Protein AF-H5YDW1-F1 (afdb_monomer_lite)

Foldseek 3Di:
DCVVVVVVLVVVVVLLVVHKWFADPVGFIGRVPRTDGVVSVVVNVVVVQWDDDPGIIHGDPPPPPPPDDDPPPPDDDPPPDDDD

Secondary structure (DSSP, 8-state):
--HHHHHHHHHHHHHHHH--EEE-TTSSEEETTEEE-HHHHHHHHHTTSEEEETTEEEE------S------------------

Structure (mmCIF, N/CA/C/O backbone):
data_AF-H5YDW1-F1
#
_entry.id   AF-H5YDW1-F1
#
loop_
_atom_site.group_PDB
_atom_site.id
_atom_site.type_symbol
_atom_site.label_atom_id
_atom_site.label_alt_id
_atom_site.label_comp_id
_atom_site.label_asym_id
_atom_site.label_entity_id
_atom_site.label_seq_id
_atom_site.pdbx_PDB_ins_code
_atom_site.Cartn_x
_atom_site.Cartn_y
_atom_site.Cartn_z
_atom_site.occupancy
_atom_site.B_iso_or_equiv
_atom_site.auth_seq_id
_atom_site.auth_comp_id
_atom_site.auth_asym_id
_atom_site.auth_atom_id
_atom_site.pdbx_PDB_model_num
ATOM 1 N N . MET A 1 1 ? 9.036 12.124 -22.063 1.00 44.03 1 MET A N 1
ATOM 2 C CA . MET A 1 1 ? 8.284 10.885 -21.758 1.00 44.03 1 MET A CA 1
ATOM 3 C C . MET A 1 1 ? 8.242 10.652 -20.246 1.00 44.03 1 MET A C 1
ATOM 5 O O . MET A 1 1 ? 9.167 10.057 -19.708 1.00 44.03 1 MET A O 1
ATOM 9 N N . THR A 1 2 ? 7.206 11.118 -19.542 1.00 51.31 2 THR A N 1
ATOM 10 C CA . THR A 1 2 ? 7.100 10.939 -18.070 1.00 51.31 2 THR A CA 1
ATOM 11 C C . THR A 1 2 ? 5.680 10.624 -17.585 1.00 51.31 2 THR A C 1
ATOM 13 O O . THR A 1 2 ? 5.459 10.453 -16.390 1.00 51.31 2 THR A O 1
ATOM 16 N N . ASP A 1 3 ? 4.724 10.476 -18.503 1.00 57.62 3 ASP A N 1
ATOM 17 C CA . ASP A 1 3 ? 3.296 10.417 -18.173 1.00 57.62 3 ASP A CA 1
ATOM 18 C C . ASP A 1 3 ? 2.853 9.056 -17.598 1.00 57.62 3 ASP A C 1
ATOM 20 O O . ASP A 1 3 ? 2.052 8.968 -16.668 1.00 57.62 3 ASP A O 1
ATOM 24 N N . GLN A 1 4 ? 3.486 7.969 -18.052 1.00 56.69 4 GLN A N 1
ATOM 25 C CA . GLN A 1 4 ? 3.144 6.606 -17.631 1.00 56.69 4 GLN A CA 1
ATOM 26 C C . GLN A 1 4 ? 3.418 6.342 -16.139 1.00 56.69 4 GLN A C 1
ATOM 28 O O . GLN A 1 4 ? 2.747 5.514 -15.520 1.00 56.69 4 GLN A O 1
ATOM 33 N N . LYS A 1 5 ? 4.383 7.051 -15.533 1.00 60.44 5 LYS A N 1
ATOM 34 C CA . LYS A 1 5 ? 4.671 6.922 -14.094 1.00 60.44 5 LYS A CA 1
ATOM 35 C C . LYS A 1 5 ? 3.556 7.546 -13.246 1.00 60.44 5 LYS A C 1
ATOM 37 O O . LYS A 1 5 ? 3.125 6.919 -12.283 1.00 60.44 5 LYS A O 1
ATOM 42 N N . ASN A 1 6 ? 3.037 8.704 -13.660 1.00 66.00 6 ASN A N 1
ATOM 43 C CA . ASN A 1 6 ? 1.998 9.430 -12.923 1.00 66.00 6 ASN A CA 1
ATOM 44 C C . ASN A 1 6 ? 0.627 8.731 -13.012 1.00 66.00 6 ASN A C 1
ATOM 46 O O . ASN A 1 6 ? -0.118 8.684 -12.033 1.00 66.00 6 ASN A O 1
ATOM 50 N N . TYR A 1 7 ? 0.307 8.125 -14.162 1.00 68.94 7 TYR A N 1
ATOM 51 C CA . TYR A 1 7 ? -0.951 7.391 -14.341 1.00 68.94 7 TYR A CA 1
ATOM 52 C C . TYR A 1 7 ? -1.082 6.205 -13.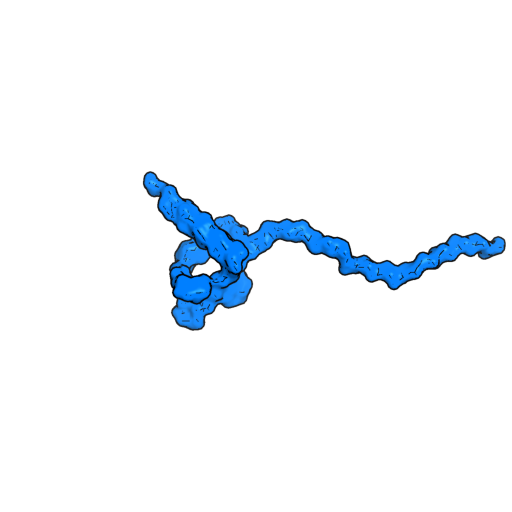374 1.00 68.94 7 TYR A C 1
ATOM 54 O O . TYR A 1 7 ? -2.121 6.020 -12.734 1.00 68.94 7 TYR A O 1
ATOM 62 N N . ASN A 1 8 ? -0.003 5.432 -13.225 1.00 77.00 8 ASN A N 1
ATOM 63 C CA . ASN A 1 8 ? 0.015 4.266 -12.346 1.00 77.00 8 ASN A CA 1
ATOM 64 C C . ASN A 1 8 ? -0.195 4.664 -10.880 1.00 77.00 8 ASN A C 1
ATOM 66 O O . ASN A 1 8 ? -0.993 4.039 -10.187 1.00 77.00 8 ASN A O 1
ATOM 70 N N . GLU A 1 9 ? 0.447 5.736 -10.417 1.00 77.50 9 GLU A N 1
ATOM 71 C CA . GLU A 1 9 ? 0.299 6.230 -9.041 1.00 77.50 9 GLU A CA 1
ATOM 72 C C . GLU A 1 9 ? -1.149 6.621 -8.725 1.00 77.50 9 GLU A C 1
ATOM 74 O O . GLU A 1 9 ? -1.715 6.152 -7.736 1.00 77.50 9 GLU A O 1
ATOM 79 N N . ARG A 1 10 ? -1.798 7.391 -9.609 1.00 81.38 10 ARG A N 1
ATOM 80 C CA . ARG A 1 10 ? -3.215 7.766 -9.450 1.00 81.38 10 ARG A CA 1
ATOM 81 C C . ARG A 1 10 ? -4.136 6.550 -9.423 1.00 81.38 10 ARG A C 1
ATOM 83 O O . ARG A 1 10 ? -5.127 6.547 -8.693 1.00 81.38 10 ARG A O 1
ATOM 90 N N . TYR A 1 11 ? -3.823 5.524 -10.210 1.00 84.81 11 TYR A N 1
ATOM 91 C CA . TYR A 1 11 ? -4.571 4.272 -10.214 1.00 84.81 11 TYR A CA 1
ATOM 92 C C . TYR A 1 11 ? -4.450 3.528 -8.872 1.00 84.81 11 TYR A C 1
ATOM 94 O O . TYR A 1 11 ? -5.465 3.115 -8.310 1.00 84.81 11 TYR A O 1
ATOM 102 N N . PHE A 1 12 ? -3.244 3.408 -8.304 1.00 83.38 12 PHE A N 1
ATOM 103 C CA . PHE A 1 12 ? -3.052 2.750 -7.004 1.00 83.38 12 PHE A CA 1
ATOM 104 C C . PHE A 1 12 ? -3.635 3.548 -5.832 1.00 83.38 12 PHE A C 1
ATOM 106 O O . PHE A 1 12 ? -4.186 2.947 -4.911 1.00 83.38 12 PHE A O 1
ATOM 113 N N . LEU A 1 13 ? -3.593 4.882 -5.886 1.00 83.88 13 LEU A N 1
ATOM 114 C CA . LEU A 1 13 ? -4.275 5.727 -4.903 1.00 83.88 13 LEU A CA 1
ATOM 115 C C . LEU A 1 13 ? -5.791 5.497 -4.919 1.00 83.88 13 LEU A C 1
ATOM 117 O O . LEU A 1 13 ? -6.389 5.370 -3.855 1.00 83.88 13 LEU A O 1
ATOM 121 N N . ARG A 1 14 ? -6.417 5.359 -6.099 1.00 85.00 14 ARG A N 1
ATOM 122 C CA . ARG A 1 14 ? -7.842 4.988 -6.185 1.00 85.00 14 ARG A CA 1
ATOM 123 C C . ARG A 1 14 ? -8.115 3.606 -5.599 1.00 85.00 14 ARG A C 1
ATOM 125 O O . ARG A 1 14 ? -9.100 3.446 -4.891 1.00 85.00 14 ARG A O 1
ATOM 132 N N . LEU A 1 15 ? -7.246 2.619 -5.831 1.00 86.12 15 LEU A N 1
ATOM 133 C CA . LEU A 1 15 ? -7.409 1.301 -5.202 1.00 86.12 15 LEU A CA 1
ATOM 134 C C . LEU A 1 15 ? -7.381 1.395 -3.673 1.00 86.12 15 LEU A C 1
ATOM 136 O O . LEU A 1 15 ? -8.206 0.765 -3.019 1.00 86.12 15 LEU A O 1
ATOM 140 N N . LEU A 1 16 ? -6.499 2.227 -3.113 1.00 83.81 16 LEU A N 1
ATOM 141 C CA . LEU A 1 16 ? -6.451 2.452 -1.669 1.00 83.81 16 LEU A CA 1
ATOM 142 C C . LEU A 1 16 ? -7.694 3.157 -1.112 1.00 83.81 16 LEU A C 1
ATOM 144 O O . LEU A 1 16 ? -8.019 2.952 0.056 1.00 83.81 16 LEU A O 1
ATOM 148 N N . GLN A 1 17 ? -8.403 3.955 -1.922 1.00 83.88 17 GLN A N 1
ATOM 149 C CA . GLN A 1 17 ? -9.706 4.516 -1.533 1.00 83.88 17 GLN A CA 1
ATOM 150 C C . GLN A 1 17 ? -10.773 3.422 -1.406 1.00 83.88 17 GLN A C 1
ATOM 152 O O . GLN A 1 17 ? -11.660 3.531 -0.566 1.00 83.88 17 GLN A O 1
ATOM 157 N N . HIS A 1 18 ? -10.681 2.360 -2.213 1.00 84.88 18 HIS A N 1
ATOM 158 C CA . HIS A 1 18 ? -11.590 1.215 -2.139 1.00 84.88 18 HIS A CA 1
ATOM 159 C C . HIS A 1 18 ? -11.214 0.218 -1.035 1.00 84.88 18 HIS A C 1
ATOM 161 O O . HIS A 1 18 ? -12.087 -0.476 -0.518 1.00 84.88 18 HIS A O 1
ATOM 167 N N . GLY A 1 19 ? -9.938 0.129 -0.655 1.00 83.56 19 GLY A N 1
ATOM 168 C CA . GLY A 1 19 ? -9.527 -0.673 0.492 1.00 83.56 19 GLY A CA 1
ATOM 169 C C . GLY A 1 19 ? -8.012 -0.758 0.702 1.00 83.56 19 GLY A C 1
ATOM 170 O O . GLY A 1 19 ? -7.226 -0.377 -0.161 1.00 83.56 19 GLY A O 1
ATOM 171 N N . PRO A 1 20 ? -7.570 -1.307 1.843 1.00 86.00 20 PRO A N 1
ATOM 172 C CA . PRO A 1 20 ? -6.155 -1.376 2.191 1.00 86.00 20 PRO A CA 1
ATOM 173 C C . PRO A 1 20 ? -5.394 -2.429 1.375 1.00 86.00 20 PRO A C 1
ATOM 175 O O . PRO A 1 20 ? -5.922 -3.507 1.081 1.00 86.00 20 PRO A O 1
ATOM 178 N N . PHE A 1 21 ? -4.115 -2.178 1.078 1.00 90.38 21 PHE A N 1
ATOM 179 C CA . PHE A 1 21 ? -3.241 -3.235 0.552 1.00 90.38 21 PHE A CA 1
ATOM 180 C C . PHE A 1 21 ? -2.771 -4.118 1.698 1.00 90.38 21 PHE A C 1
ATOM 182 O O . PHE A 1 21 ? -2.517 -3.639 2.796 1.00 90.38 21 PHE A O 1
ATOM 189 N N . GLN A 1 22 ? -2.633 -5.411 1.444 1.00 90.00 22 GLN A N 1
ATOM 190 C CA . GLN A 1 22 ? -2.173 -6.389 2.419 1.00 90.00 22 GLN A CA 1
ATOM 191 C C . GLN A 1 22 ? -0.765 -6.853 2.073 1.00 90.00 22 GLN A C 1
ATOM 193 O O . GLN A 1 22 ? -0.465 -7.174 0.919 1.00 90.00 22 GLN A O 1
ATOM 198 N N . ARG A 1 23 ? 0.085 -6.949 3.090 1.00 88.81 23 ARG A N 1
ATOM 199 C CA . ARG A 1 23 ? 1.408 -7.550 2.976 1.00 88.81 23 ARG A CA 1
ATOM 200 C C . ARG A 1 23 ? 1.278 -9.071 2.937 1.00 88.81 23 ARG A C 1
ATOM 202 O O . ARG A 1 23 ? 0.514 -9.662 3.701 1.00 88.81 23 ARG A O 1
ATOM 209 N N . ARG A 1 24 ? 1.996 -9.724 2.022 1.00 86.31 24 ARG A N 1
ATOM 210 C CA . ARG A 1 24 ? 2.035 -11.190 1.942 1.00 86.31 24 ARG A CA 1
ATOM 211 C C . ARG A 1 24 ? 3.050 -11.750 2.947 1.00 86.31 24 ARG A C 1
ATOM 213 O O . ARG A 1 24 ? 4.097 -11.137 3.148 1.00 86.31 24 ARG A O 1
ATOM 220 N N . PRO A 1 25 ? 2.817 -12.958 3.489 1.00 78.75 25 PRO A N 1
ATOM 221 C CA . PRO A 1 25 ? 3.749 -13.601 4.420 1.00 78.75 25 PRO A CA 1
ATOM 222 C C . PRO A 1 25 ? 5.110 -13.951 3.791 1.00 78.75 25 PRO A C 1
ATOM 224 O O . PRO A 1 25 ? 6.102 -14.027 4.500 1.00 78.75 25 PRO A O 1
ATOM 227 N N . ARG A 1 26 ? 5.185 -14.121 2.462 1.00 80.06 26 ARG A N 1
ATOM 228 C CA . ARG A 1 26 ? 6.440 -14.360 1.715 1.00 80.06 26 ARG A CA 1
ATOM 229 C C . ARG A 1 26 ? 7.069 -13.081 1.139 1.00 80.06 26 ARG A C 1
ATOM 231 O O . ARG A 1 26 ? 7.902 -13.161 0.244 1.00 80.06 26 ARG A O 1
ATOM 238 N N . GLY A 1 27 ? 6.638 -11.913 1.614 1.00 79.75 27 GLY A N 1
ATOM 239 C CA . GLY A 1 27 ? 7.045 -10.623 1.064 1.00 79.75 27 GLY A CA 1
ATOM 240 C C . GLY A 1 27 ? 6.206 -10.177 -0.137 1.00 79.75 27 GLY A C 1
ATOM 241 O O . GLY A 1 27 ? 5.500 -10.963 -0.779 1.00 79.75 27 GLY A O 1
ATOM 242 N N . GLY A 1 28 ? 6.265 -8.874 -0.410 1.00 85.88 28 GLY A N 1
ATOM 243 C CA . GLY A 1 28 ? 5.452 -8.204 -1.423 1.00 85.88 28 GLY A CA 1
ATOM 244 C C . GLY A 1 28 ? 4.048 -7.825 -0.945 1.00 85.88 28 GLY A C 1
ATOM 245 O O . GLY A 1 28 ? 3.587 -8.224 0.131 1.00 85.88 28 GLY A O 1
ATOM 246 N N . TRP A 1 29 ? 3.362 -7.045 -1.776 1.00 89.69 29 TRP A N 1
ATOM 247 C CA . TRP A 1 29 ? 2.062 -6.460 -1.467 1.00 89.69 29 TRP A CA 1
ATOM 248 C C . TRP A 1 29 ? 0.978 -7.025 -2.378 1.00 89.69 29 TRP A C 1
ATOM 250 O O . TRP A 1 29 ? 1.247 -7.522 -3.473 1.00 89.69 29 TRP A O 1
ATOM 260 N N . ARG A 1 30 ? -0.272 -6.984 -1.925 1.00 89.69 30 ARG A N 1
ATOM 261 C CA . ARG A 1 30 ? -1.428 -7.320 -2.756 1.00 89.69 30 ARG A CA 1
ATOM 262 C C . ARG A 1 30 ? -2.647 -6.490 -2.402 1.00 89.69 30 ARG A C 1
ATOM 264 O O . ARG A 1 30 ? -2.831 -6.105 -1.251 1.00 89.69 30 ARG A O 1
ATOM 271 N N . PHE A 1 31 ? -3.518 -6.303 -3.378 1.00 87.00 31 PHE A N 1
ATOM 272 C CA . PHE A 1 31 ? -4.858 -5.771 -3.187 1.00 87.00 31 PHE A CA 1
ATOM 273 C C . PHE A 1 31 ? -5.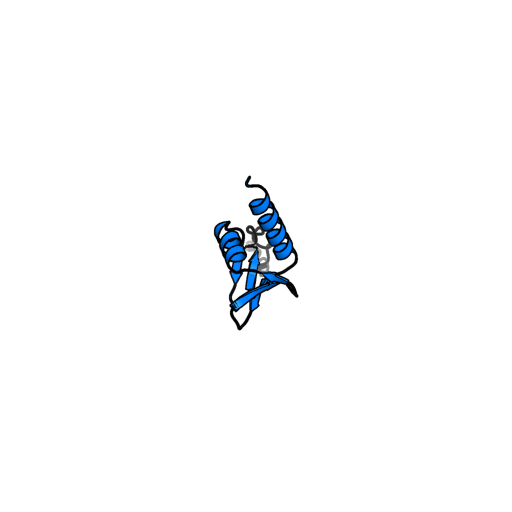870 -6.783 -3.718 1.00 87.00 31 PHE A C 1
ATOM 275 O O . PHE A 1 31 ? -5.955 -7.011 -4.926 1.00 87.00 31 PHE A O 1
ATOM 282 N N . GLY A 1 32 ? -6.579 -7.454 -2.807 1.00 83.69 32 GLY A N 1
ATOM 283 C CA . GLY A 1 32 ? -7.409 -8.609 -3.149 1.00 83.69 32 GLY A CA 1
ATOM 284 C C . GLY A 1 32 ? -6.584 -9.695 -3.848 1.00 83.69 32 GLY A C 1
ATOM 285 O O . GLY A 1 32 ? -5.676 -10.280 -3.255 1.00 83.69 32 GLY A O 1
ATOM 286 N N . VAL A 1 33 ? -6.882 -9.927 -5.127 1.00 83.25 33 VAL A N 1
ATOM 287 C CA . VAL A 1 33 ? -6.186 -10.899 -5.991 1.00 83.25 33 VAL A CA 1
ATOM 288 C C . VAL A 1 33 ? -4.973 -10.317 -6.727 1.00 83.25 33 VAL A C 1
ATOM 290 O O . VAL A 1 33 ? -4.172 -11.068 -7.279 1.00 83.25 33 VAL A O 1
ATOM 293 N N . LYS A 1 34 ? -4.811 -8.989 -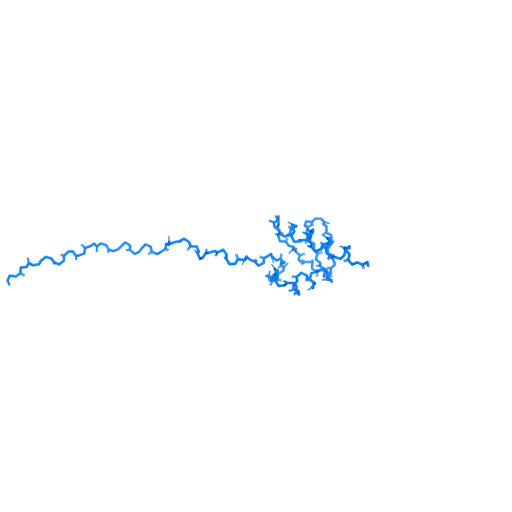6.749 1.00 84.31 34 LYS A N 1
ATOM 294 C CA . LYS A 1 34 ? -3.785 -8.316 -7.553 1.00 84.31 34 LYS A CA 1
ATOM 295 C C . LYS A 1 34 ? -2.479 -8.190 -6.777 1.00 84.31 34 LYS A C 1
ATOM 297 O O . LYS A 1 34 ? -2.474 -7.655 -5.671 1.00 84.31 34 LYS A O 1
ATOM 302 N N . VAL A 1 35 ? -1.374 -8.647 -7.362 1.00 86.88 35 VAL A N 1
ATOM 303 C CA . VAL A 1 35 ? -0.028 -8.496 -6.786 1.00 86.88 35 VAL A CA 1
ATOM 304 C C . VAL A 1 35 ? 0.498 -7.090 -7.070 1.00 86.88 35 VAL A C 1
ATOM 306 O O . VAL A 1 35 ? 0.366 -6.583 -8.182 1.00 86.88 35 VAL A O 1
ATOM 309 N N . ILE A 1 36 ? 1.080 -6.466 -6.050 1.00 85.81 36 ILE A N 1
ATOM 310 C CA . ILE A 1 36 ? 1.655 -5.125 -6.096 1.00 85.81 36 ILE A CA 1
ATOM 311 C C . ILE A 1 36 ? 3.134 -5.225 -5.728 1.00 85.81 36 ILE A C 1
ATOM 313 O O . ILE A 1 36 ? 3.510 -5.808 -4.707 1.00 85.81 36 ILE A O 1
ATOM 317 N N . SER A 1 37 ? 3.970 -4.658 -6.592 1.00 85.06 37 SER A N 1
ATOM 318 C CA . SER A 1 37 ? 5.413 -4.606 -6.392 1.00 85.06 37 SER A CA 1
ATOM 319 C C . SER A 1 37 ? 5.777 -3.640 -5.272 1.00 85.06 37 SER A C 1
ATOM 321 O O . SER A 1 37 ? 5.156 -2.590 -5.119 1.00 85.06 37 SER A O 1
ATOM 323 N N . ASP A 1 38 ? 6.835 -3.964 -4.537 1.00 85.44 38 ASP A N 1
ATOM 324 C CA . ASP A 1 38 ? 7.297 -3.152 -3.411 1.00 85.44 38 ASP A CA 1
ATOM 325 C C . ASP A 1 38 ? 7.681 -1.723 -3.830 1.00 85.44 38 ASP A C 1
ATOM 327 O O . ASP A 1 38 ? 7.222 -0.762 -3.225 1.00 85.44 38 ASP A O 1
ATOM 331 N N . GLY A 1 39 ? 8.337 -1.558 -4.983 1.00 85.19 39 GLY A N 1
ATOM 332 C CA . GLY A 1 39 ? 8.673 -0.230 -5.511 1.00 85.19 39 GLY A CA 1
ATOM 333 C C . GLY A 1 39 ? 7.468 0.659 -5.864 1.00 85.19 39 GLY A C 1
ATOM 334 O O . GLY A 1 39 ? 7.621 1.870 -5.996 1.00 85.19 39 GLY A O 1
ATOM 335 N N . VAL A 1 40 ? 6.259 0.098 -6.024 1.00 83.62 40 VAL A N 1
ATOM 336 C CA . VAL A 1 40 ? 5.031 0.912 -6.127 1.00 83.62 40 VAL A CA 1
ATOM 337 C C . VAL A 1 40 ? 4.657 1.452 -4.752 1.00 83.62 40 VAL A C 1
ATOM 339 O O . VAL A 1 40 ? 4.299 2.619 -4.626 1.00 83.62 40 VAL A O 1
ATOM 342 N N . VAL A 1 41 ? 4.765 0.614 -3.723 1.00 84.62 41 VAL A N 1
ATOM 343 C CA . VAL A 1 41 ? 4.479 0.993 -2.341 1.00 84.62 41 VAL A CA 1
ATOM 344 C C . VAL A 1 41 ? 5.472 2.040 -1.850 1.00 84.62 41 VAL A C 1
ATOM 346 O O . VAL A 1 41 ? 5.035 3.066 -1.342 1.00 84.62 41 VAL A O 1
ATOM 349 N N . GLU A 1 42 ? 6.769 1.870 -2.103 1.00 86.25 42 GLU A N 1
ATOM 350 C CA . GLU A 1 42 ? 7.782 2.877 -1.764 1.00 86.25 42 GLU A CA 1
ATOM 351 C C . GLU A 1 42 ? 7.471 4.251 -2.369 1.00 86.25 42 GLU A C 1
ATOM 353 O O . GLU A 1 42 ? 7.595 5.263 -1.687 1.00 86.25 42 GLU A O 1
ATOM 358 N N . ARG A 1 43 ? 6.991 4.310 -3.620 1.00 84.38 43 ARG A N 1
ATOM 359 C CA . ARG A 1 43 ? 6.590 5.583 -4.247 1.00 84.38 43 ARG A CA 1
ATOM 360 C C . ARG A 1 43 ? 5.349 6.189 -3.612 1.00 84.38 43 ARG A C 1
ATOM 362 O O . ARG A 1 43 ? 5.292 7.400 -3.429 1.00 84.38 43 ARG A O 1
ATOM 369 N N . LEU A 1 44 ? 4.362 5.366 -3.265 1.00 84.50 44 LEU A N 1
ATOM 370 C CA . LEU A 1 44 ? 3.159 5.833 -2.575 1.00 84.50 44 LEU A CA 1
ATOM 371 C C . LEU A 1 44 ? 3.482 6.365 -1.172 1.00 84.50 44 LEU A C 1
ATOM 373 O O . LEU A 1 44 ? 2.864 7.343 -0.740 1.00 84.50 44 LEU A O 1
ATOM 377 N N . LEU A 1 45 ? 4.450 5.756 -0.476 1.00 84.81 45 LEU A N 1
ATOM 378 C CA . LEU A 1 45 ? 4.976 6.277 0.788 1.00 84.81 45 LEU A CA 1
ATOM 379 C C . LEU A 1 45 ? 5.769 7.565 0.573 1.00 84.81 45 LEU A C 1
ATOM 381 O O . LEU A 1 45 ? 5.554 8.528 1.303 1.00 84.81 45 LEU A O 1
ATOM 385 N N . ALA A 1 46 ? 6.644 7.609 -0.435 1.00 84.94 46 ALA A N 1
ATOM 386 C CA . ALA A 1 46 ? 7.421 8.801 -0.772 1.00 84.94 46 ALA A CA 1
ATOM 387 C C . ALA A 1 46 ? 6.517 9.988 -1.143 1.00 84.94 46 ALA A C 1
ATOM 389 O O . ALA A 1 46 ? 6.844 11.132 -0.843 1.00 84.94 46 ALA A O 1
ATOM 390 N N . GLY A 1 47 ? 5.348 9.716 -1.733 1.00 78.81 47 GLY A N 1
ATOM 391 C CA . GLY A 1 47 ? 4.311 10.714 -1.986 1.00 78.81 47 GLY A CA 1
ATOM 392 C C . GLY A 1 47 ? 3.600 11.228 -0.726 1.00 78.81 47 GLY A C 1
ATOM 393 O O . GLY A 1 47 ? 2.831 12.175 -0.817 1.00 78.81 47 GLY A O 1
ATOM 394 N N . GLY A 1 48 ? 3.805 10.622 0.448 1.00 81.38 48 GLY A N 1
ATOM 395 C CA . GLY A 1 48 ? 3.265 11.093 1.731 1.00 81.38 48 GLY A CA 1
ATOM 396 C C . GLY A 1 48 ? 1.750 10.924 1.918 1.00 81.38 48 GLY A C 1
ATOM 397 O O . GLY A 1 48 ? 1.207 11.295 2.959 1.00 81.38 48 GLY A O 1
ATOM 398 N N . HIS A 1 49 ? 1.055 10.350 0.935 1.00 77.06 49 HIS A N 1
ATOM 399 C CA . HIS A 1 49 ? -0.394 10.127 0.976 1.00 77.06 49 HIS A CA 1
ATOM 400 C C . HIS A 1 49 ? -0.786 8.812 1.658 1.00 77.06 49 HIS A C 1
ATOM 402 O O . HIS A 1 49 ? -1.963 8.586 1.931 1.00 77.06 49 HIS A O 1
ATOM 408 N N . THR A 1 50 ? 0.173 7.922 1.906 1.00 85.19 50 THR A N 1
ATOM 409 C CA . THR A 1 50 ? -0.087 6.568 2.406 1.00 85.19 50 THR A CA 1
ATOM 410 C C . THR A 1 50 ? 0.792 6.246 3.602 1.00 85.19 50 THR A C 1
ATOM 412 O O . THR A 1 50 ? 1.897 6.768 3.727 1.00 85.19 50 THR A O 1
ATOM 415 N N . GLU A 1 51 ? 0.293 5.386 4.483 1.00 86.00 51 GLU A N 1
ATOM 416 C CA . GLU A 1 51 ? 1.029 4.884 5.638 1.00 86.00 51 GLU A CA 1
ATOM 417 C C . GLU A 1 51 ? 0.947 3.358 5.718 1.00 86.00 51 GLU A C 1
ATOM 419 O O . GLU A 1 51 ? -0.030 2.737 5.283 1.00 86.00 51 GLU A O 1
ATOM 424 N N . ILE A 1 52 ? 1.984 2.745 6.289 1.00 87.06 52 ILE A N 1
ATOM 425 C CA . ILE A 1 52 ? 1.986 1.318 6.606 1.00 87.06 52 ILE A CA 1
ATOM 426 C C . ILE A 1 52 ? 1.505 1.151 8.048 1.00 87.06 52 ILE A C 1
ATOM 428 O O . ILE A 1 52 ? 2.218 1.476 8.993 1.00 87.06 52 ILE A O 1
ATOM 432 N N . ALA A 1 53 ? 0.311 0.589 8.210 1.00 83.44 53 ALA A N 1
ATOM 433 C CA . ALA A 1 53 ? -0.254 0.184 9.489 1.00 83.44 53 ALA A CA 1
ATOM 434 C C . ALA A 1 53 ? -0.061 -1.332 9.673 1.00 83.44 53 ALA A C 1
ATOM 436 O O . ALA A 1 53 ? -0.863 -2.153 9.214 1.00 83.44 53 ALA A O 1
ATOM 437 N N . GLY A 1 54 ? 1.043 -1.719 10.318 1.00 84.75 54 GLY A N 1
ATOM 438 C CA . GLY A 1 54 ? 1.391 -3.118 10.581 1.00 84.75 54 GLY A CA 1
ATOM 439 C C . GLY A 1 54 ? 1.602 -3.925 9.295 1.00 84.75 54 GLY A C 1
ATOM 440 O O . GLY A 1 54 ? 2.620 -3.791 8.621 1.00 84.75 54 GLY A O 1
ATOM 441 N N . SER A 1 55 ? 0.632 -4.779 8.954 1.00 85.50 55 SER A N 1
ATOM 442 C CA . SER A 1 55 ? 0.656 -5.610 7.735 1.00 85.50 55 SER A CA 1
ATOM 443 C C . SER A 1 55 ? -0.180 -5.036 6.586 1.00 85.50 55 SER A C 1
ATOM 445 O O . SER A 1 55 ? -0.428 -5.737 5.602 1.00 85.50 55 SER A O 1
ATOM 447 N N . GLN A 1 56 ? -0.658 -3.795 6.704 1.00 87.56 56 GLN A N 1
ATOM 448 C CA . GLN A 1 56 ? -1.519 -3.166 5.707 1.00 87.56 56 GLN A CA 1
ATOM 449 C C . GLN A 1 56 ? -0.996 -1.795 5.273 1.00 87.56 56 GLN A C 1
ATOM 451 O O . GLN A 1 56 ? -0.540 -1.020 6.104 1.00 87.56 56 GLN A O 1
ATOM 456 N N . LEU A 1 57 ? -1.102 -1.482 3.980 1.00 87.88 57 LEU A N 1
ATOM 457 C CA . LEU A 1 57 ? -0.912 -0.128 3.463 1.00 87.88 57 LEU A CA 1
ATOM 458 C C . LEU A 1 57 ? -2.277 0.552 3.405 1.00 87.88 57 LEU A C 1
ATOM 460 O O . LEU A 1 57 ? -3.214 0.006 2.813 1.00 87.88 57 LEU A O 1
ATOM 464 N N . ARG A 1 58 ? -2.390 1.731 4.006 1.00 85.75 58 ARG A N 1
ATOM 465 C CA . ARG A 1 58 ? -3.619 2.524 4.033 1.00 85.75 58 ARG A CA 1
ATOM 466 C C . ARG A 1 58 ? -3.354 3.913 3.480 1.00 85.75 58 ARG A C 1
ATOM 468 O O . ARG A 1 58 ? -2.237 4.419 3.563 1.00 85.75 58 ARG A O 1
ATOM 475 N N . LEU A 1 59 ? -4.385 4.535 2.913 1.00 85.69 59 LEU A N 1
ATOM 476 C CA . LEU A 1 59 ? -4.341 5.977 2.708 1.00 85.69 59 LEU A CA 1
ATOM 477 C C . LEU A 1 59 ? -4.289 6.634 4.075 1.00 85.69 59 LEU A C 1
ATOM 479 O O . LEU A 1 59 ? -5.101 6.319 4.946 1.00 85.69 59 LEU A O 1
ATOM 483 N N . LYS A 1 60 ? -3.343 7.553 4.233 1.00 81.25 60 LYS A N 1
ATOM 484 C CA . LYS A 1 60 ? -3.357 8.461 5.361 1.00 81.25 60 LYS A CA 1
ATOM 485 C C . LYS A 1 60 ? -4.654 9.256 5.229 1.00 81.25 60 LYS A C 1
ATOM 487 O O . LYS A 1 60 ? -4.836 9.912 4.197 1.00 81.25 60 LYS A O 1
ATOM 492 N N . PRO A 1 61 ? -5.581 9.187 6.197 1.00 65.94 61 PRO A N 1
ATOM 493 C CA . PRO A 1 61 ? -6.716 10.085 6.174 1.00 65.94 61 PRO A CA 1
ATOM 494 C C . PRO A 1 61 ? -6.130 11.497 6.205 1.00 65.94 61 PRO A C 1
ATOM 496 O O . PRO A 1 61 ? -5.457 11.874 7.165 1.00 65.94 61 PRO A O 1
ATOM 499 N N . LEU A 1 62 ? -6.303 12.243 5.107 1.00 59.41 62 LEU A N 1
ATOM 500 C CA . LEU A 1 62 ? -6.153 13.696 5.084 1.00 59.41 62 LEU A CA 1
ATOM 501 C C . LEU A 1 62 ? -7.024 14.169 6.222 1.00 59.41 62 LEU A C 1
ATOM 503 O O . LEU A 1 6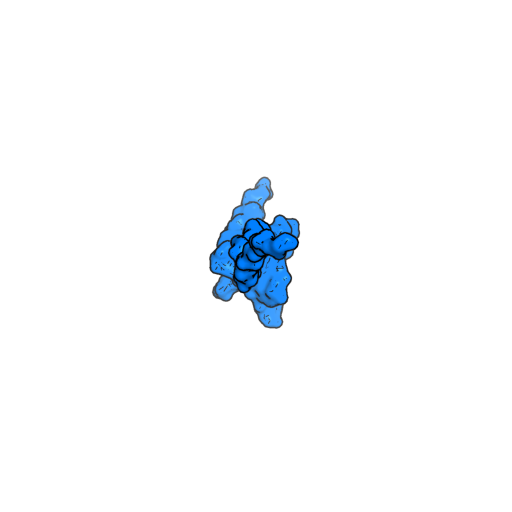2 ? -8.234 14.090 6.040 1.00 59.41 62 LEU A O 1
ATOM 507 N N . ALA A 1 63 ? -6.399 14.483 7.365 1.00 54.31 63 ALA A N 1
ATOM 508 C CA . ALA A 1 63 ? -7.022 14.707 8.660 1.00 54.31 63 ALA A CA 1
ATOM 509 C C . ALA A 1 63 ? -8.508 14.990 8.479 1.00 54.31 63 ALA A C 1
ATOM 511 O O . ALA A 1 63 ? -8.902 16.123 8.200 1.00 54.31 63 ALA A O 1
ATOM 512 N N . SER A 1 64 ? -9.321 13.926 8.505 1.00 47.62 64 SER A N 1
ATOM 513 C CA . SER A 1 64 ? -10.755 14.102 8.597 1.00 47.62 64 SER A CA 1
ATOM 514 C C . SER A 1 64 ? -10.887 14.979 9.820 1.00 47.62 64 SER A C 1
ATOM 516 O O . SER A 1 64 ? -10.366 14.588 10.872 1.00 47.62 64 SER A O 1
ATOM 518 N N . ASN A 1 65 ? -11.432 16.185 9.624 1.00 55.81 65 ASN A N 1
ATOM 519 C CA . ASN A 1 65 ? -11.740 17.136 10.683 1.00 55.81 65 ASN A CA 1
ATOM 520 C C . ASN A 1 65 ? -12.046 16.359 11.966 1.00 55.81 65 ASN A C 1
ATOM 522 O O . ASN A 1 65 ? -12.777 15.363 11.859 1.00 55.81 65 ASN A O 1
ATOM 526 N N . PRO A 1 66 ? -11.459 16.741 13.118 1.00 54.50 66 PRO A N 1
ATOM 527 C CA . PRO A 1 66 ? -11.582 15.971 14.354 1.00 54.50 66 PRO A CA 1
ATOM 528 C C . PRO A 1 66 ? -13.032 15.509 14.499 1.00 54.50 66 PRO A C 1
ATOM 530 O O . PRO A 1 66 ? -13.926 16.331 14.261 1.00 54.50 66 PRO A O 1
ATOM 533 N N . PRO A 1 67 ? -13.290 14.212 14.769 1.00 49.56 67 PRO A N 1
ATOM 534 C CA . PRO A 1 67 ? -14.651 13.728 14.836 1.00 49.56 67 PRO A CA 1
ATOM 535 C C . PRO A 1 67 ? -15.422 14.634 15.787 1.00 49.56 67 PRO A C 1
ATOM 537 O O . PRO A 1 67 ? -15.011 14.858 16.923 1.00 49.56 67 PRO A O 1
ATOM 540 N N . SER A 1 68 ? -16.473 15.222 15.217 1.00 54.38 68 SER A N 1
ATOM 541 C CA . SER A 1 68 ? -17.746 15.561 15.833 1.00 54.38 68 SER A CA 1
ATOM 542 C C . SER A 1 68 ? -17.768 15.440 17.356 1.00 54.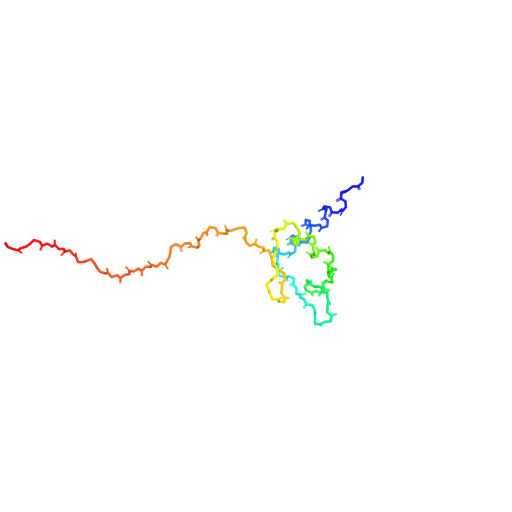38 68 SER A C 1
ATOM 544 O O . SER A 1 68 ? -17.506 14.375 17.917 1.00 54.38 68 SER A O 1
ATOM 546 N N . GLY A 1 69 ? -18.149 16.535 18.014 1.00 53.00 69 GLY A N 1
ATOM 547 C CA . GLY A 1 69 ? -18.313 16.587 19.455 1.00 53.00 69 GLY A CA 1
ATOM 548 C C . GLY A 1 69 ? -19.026 15.358 20.019 1.00 53.00 69 GLY A C 1
ATOM 549 O O . GLY A 1 69 ? -20.139 15.021 19.627 1.00 53.00 69 GLY A O 1
ATOM 550 N N . SER A 1 70 ? -18.376 14.706 20.977 1.00 48.41 70 SER A N 1
ATOM 551 C CA . SER A 1 70 ? -19.007 13.852 21.981 1.00 48.41 70 SER A CA 1
ATOM 552 C C . SER A 1 70 ? -18.027 13.600 23.119 1.00 48.41 70 SER A C 1
ATOM 554 O O . SER A 1 70 ? -17.466 12.523 23.257 1.00 48.41 70 SER A O 1
ATOM 556 N N . SER A 1 71 ? -17.893 14.608 23.976 1.00 50.25 71 SER A N 1
ATOM 557 C CA . SER A 1 71 ? -17.910 14.364 25.417 1.00 50.25 71 SER A CA 1
ATOM 5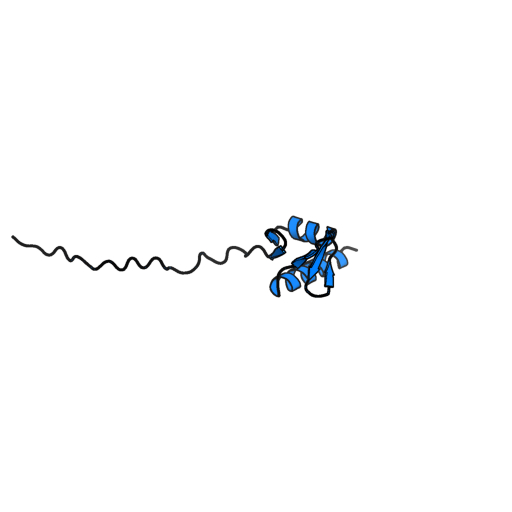58 C C . SER A 1 71 ? -19.042 15.201 25.982 1.00 50.25 71 SER A C 1
ATOM 560 O O . SER A 1 71 ? -18.881 16.342 26.406 1.00 50.25 71 SER A O 1
ATOM 562 N N . ARG A 1 72 ? -20.235 14.616 25.894 1.00 52.81 72 ARG A N 1
ATOM 563 C CA . ARG A 1 72 ? -21.420 15.021 26.632 1.00 52.81 72 ARG A CA 1
ATOM 564 C C . ARG A 1 72 ? -21.119 14.749 28.111 1.00 52.81 72 ARG A C 1
ATOM 566 O O . ARG A 1 72 ? -21.329 13.640 28.586 1.00 52.81 72 ARG A O 1
ATOM 573 N N . ALA A 1 73 ? -20.596 15.739 28.829 1.00 49.88 73 ALA A N 1
ATOM 574 C CA . ALA A 1 73 ? -20.699 15.762 30.282 1.00 49.88 73 ALA A CA 1
ATOM 575 C C . ALA A 1 73 ? -22.127 16.207 30.617 1.00 49.88 73 ALA A C 1
ATOM 577 O O . ALA A 1 73 ? -22.409 17.384 30.820 1.00 49.88 73 ALA A O 1
ATOM 578 N N . THR A 1 74 ? -23.055 15.252 30.599 1.00 55.50 74 THR A N 1
ATOM 579 C CA . THR A 1 74 ? -24.350 15.404 31.260 1.00 55.50 74 THR A CA 1
ATOM 580 C C . THR A 1 74 ? -24.099 15.355 32.766 1.00 55.50 74 THR A C 1
ATOM 582 O O . THR A 1 74 ? -24.254 14.310 33.386 1.00 55.50 74 THR A O 1
ATOM 585 N N . THR A 1 75 ? -23.716 16.486 33.354 1.00 62.16 75 THR A N 1
ATOM 586 C CA . THR A 1 75 ? -23.973 16.753 34.771 1.00 62.16 75 THR A CA 1
ATOM 587 C C . THR A 1 75 ? -24.722 18.069 34.849 1.00 62.16 75 THR A C 1
ATOM 589 O O . THR A 1 75 ? -24.150 19.141 34.707 1.00 62.16 75 THR A O 1
ATOM 592 N N . SER A 1 76 ? -26.036 17.903 34.961 1.00 45.31 76 SER A N 1
ATOM 593 C CA . SER A 1 76 ? -27.036 18.729 35.635 1.00 45.31 76 SER A CA 1
ATOM 594 C C . SER A 1 76 ? -26.696 20.193 35.989 1.00 45.31 76 SER A C 1
ATOM 596 O O . SER A 1 76 ? -25.678 20.462 36.629 1.00 45.31 76 SER A O 1
ATOM 598 N N . PRO A 1 77 ? -27.605 21.142 35.698 1.00 56.28 77 PRO A N 1
ATOM 599 C CA . PRO A 1 77 ? -27.437 22.547 36.034 1.00 56.28 77 PRO A CA 1
ATOM 600 C C . PRO A 1 77 ? -27.687 22.767 37.532 1.00 56.28 77 PRO A C 1
ATOM 602 O O . PRO A 1 77 ? -28.831 22.764 37.983 1.00 56.28 77 PRO A O 1
ATOM 605 N N . SER A 1 78 ? -26.638 23.023 38.313 1.00 52.25 78 SER A N 1
ATOM 606 C CA . SER A 1 78 ? -26.828 23.689 39.604 1.00 52.25 78 SER A CA 1
ATOM 607 C C . SER A 1 78 ? -27.021 25.177 39.349 1.00 52.25 78 SER A C 1
ATOM 609 O O . SER A 1 78 ? -26.068 25.949 39.258 1.00 52.25 78 SER A O 1
ATOM 611 N N . TYR A 1 79 ? -28.284 25.575 39.211 1.00 48.75 79 TYR A N 1
ATOM 612 C CA . TYR A 1 79 ? -28.691 26.951 39.443 1.00 48.75 79 TYR A CA 1
ATOM 613 C C . TYR A 1 79 ? -28.307 27.327 40.883 1.00 48.75 79 TYR A C 1
ATOM 615 O O . TYR A 1 79 ? -28.965 26.904 41.830 1.00 48.75 79 TYR A O 1
ATOM 623 N N . CYS A 1 80 ? -27.262 28.135 41.055 1.00 54.75 80 CYS A N 1
ATOM 624 C CA . CYS A 1 80 ? -27.005 28.839 42.309 1.00 54.75 80 CYS A CA 1
ATOM 625 C C . CYS A 1 80 ? -27.937 30.054 42.380 1.00 54.75 80 CYS A C 1
ATOM 627 O O . CYS A 1 80 ? -27.557 31.171 42.030 1.00 54.75 80 CYS A O 1
ATOM 629 N N . TRP A 1 81 ? -29.182 29.836 42.795 1.00 64.38 81 TRP A N 1
ATOM 630 C CA . TRP A 1 81 ? -30.062 30.921 43.209 1.00 64.38 81 TRP A CA 1
ATOM 631 C C . TRP A 1 81 ? -29.841 31.210 44.699 1.00 64.38 81 TRP A C 1
ATOM 633 O O . TRP A 1 81 ? -30.114 30.396 45.569 1.00 64.38 81 TRP A O 1
ATOM 643 N N . ARG A 1 82 ? -29.268 32.388 44.957 1.00 51.00 82 ARG A N 1
ATOM 644 C CA . ARG A 1 82 ? -29.739 33.401 45.916 1.00 51.00 82 ARG A CA 1
ATOM 645 C C . ARG A 1 82 ? -30.712 32.927 47.020 1.00 51.00 82 ARG A C 1
ATOM 647 O O . ARG A 1 82 ? -31.895 32.786 46.740 1.00 51.00 82 ARG A O 1
ATOM 654 N N . THR A 1 83 ? -30.212 32.902 48.259 1.00 56.19 83 THR A N 1
ATOM 655 C CA . THR A 1 83 ? -30.860 33.141 49.581 1.00 56.19 83 THR A CA 1
ATOM 656 C C . THR A 1 83 ? -29.703 33.166 50.604 1.00 56.19 83 THR A C 1
ATOM 658 O O . THR A 1 83 ? -28.814 32.333 50.459 1.00 56.19 83 THR A O 1
ATOM 661 N N . THR A 1 84 ? -29.547 34.035 51.605 1.00 60.75 84 THR A N 1
ATOM 662 C CA . THR A 1 84 ? -30.381 35.029 52.300 1.00 60.75 84 THR A CA 1
ATOM 663 C C . THR A 1 84 ? -29.511 36.232 52.650 1.00 60.75 84 THR A C 1
ATOM 665 O O . THR A 1 84 ? -28.345 35.974 53.030 1.00 60.75 84 THR A O 1
#

Radius of gyration: 23.0 Å; chains: 1; bounding box: 40×49×74 Å

pLDDT: mean 73.64, std 14.85, range [44.03, 90.38]

Sequence (84 aa):
MTDQKNYNERYFLRLLQHGPFQRRPRGGWRFGVKVISDGVVERLLAGGHTEIAGSQLRLKPLASNPPSGSSRATTSPSYCWRTT